Protein AF-D2R8Y9-F1 (afdb_monomer_lite)

Structure (mmCIF, N/CA/C/O backbone):
data_AF-D2R8Y9-F1
#
_entry.id   AF-D2R8Y9-F1
#
loop_
_atom_site.group_PDB
_atom_site.id
_atom_site.type_symbol
_atom_site.label_atom_id
_atom_site.label_alt_id
_atom_site.label_comp_id
_atom_site.label_asym_id
_atom_site.label_entity_id
_atom_site.label_seq_id
_atom_site.pdbx_PDB_ins_code
_atom_site.Cartn_x
_atom_site.Cartn_y
_atom_site.Cartn_z
_atom_site.occupancy
_atom_site.B_iso_or_equiv
_atom_site.auth_seq_id
_atom_site.auth_comp_id
_atom_site.auth_asym_id
_atom_site.auth_atom_id
_atom_site.pdbx_PDB_model_num
ATOM 1 N N . MET A 1 1 ? -33.313 2.674 60.824 1.00 33.59 1 MET A N 1
ATOM 2 C CA . MET A 1 1 ? -33.327 1.667 61.914 1.00 33.59 1 MET A CA 1
ATOM 3 C C . MET A 1 1 ? -34.613 1.832 62.709 1.00 33.59 1 MET A C 1
ATOM 5 O O . MET A 1 1 ? -35.051 2.975 62.782 1.00 33.59 1 MET A O 1
ATOM 9 N N . PRO A 1 2 ? -35.117 0.805 63.415 1.00 55.19 2 PRO A N 1
ATOM 10 C CA . PRO A 1 2 ? -35.073 -0.651 63.173 1.00 55.19 2 PRO A CA 1
ATOM 11 C C . PRO A 1 2 ? -36.537 -1.201 63.135 1.00 55.19 2 PRO A C 1
ATOM 13 O O . PRO A 1 2 ? -37.444 -0.395 62.980 1.00 55.19 2 PRO A O 1
ATOM 16 N N . HIS A 1 3 ? -36.935 -2.479 63.232 1.00 35.91 3 HIS A N 1
ATOM 17 C CA . HIS A 1 3 ? -36.342 -3.834 63.150 1.00 35.91 3 HIS A CA 1
ATOM 18 C C . HIS A 1 3 ? -37.197 -4.648 62.131 1.00 35.91 3 HIS A C 1
ATOM 20 O O . HIS A 1 3 ? -38.177 -4.116 61.616 1.00 35.91 3 HIS A O 1
ATOM 26 N N . GLY A 1 4 ? -36.908 -5.938 61.874 1.00 36.28 4 GLY A N 1
ATOM 27 C CA . GLY A 1 4 ? -37.900 -6.819 61.216 1.00 36.28 4 GLY A CA 1
ATOM 28 C C . GLY A 1 4 ? -37.411 -8.088 60.505 1.00 36.28 4 GLY A C 1
ATOM 29 O O . GLY A 1 4 ? -38.074 -8.539 59.577 1.00 36.28 4 GLY A O 1
ATOM 30 N N . TRP A 1 5 ? -36.266 -8.670 60.874 1.00 33.00 5 TRP A N 1
ATOM 31 C CA . TRP A 1 5 ? -35.797 -9.917 60.250 1.00 33.00 5 TRP A CA 1
ATOM 32 C C . TRP A 1 5 ? -36.551 -11.124 60.827 1.00 33.00 5 TRP A C 1
ATOM 34 O O . TRP A 1 5 ? -36.323 -11.497 61.977 1.00 33.00 5 TRP A O 1
ATOM 44 N N . CYS A 1 6 ? -37.414 -11.765 60.034 1.00 33.91 6 CYS A N 1
ATOM 45 C CA . CYS A 1 6 ? -37.981 -13.069 60.386 1.00 33.91 6 CYS A CA 1
ATOM 46 C C . CYS A 1 6 ? -37.031 -14.194 59.963 1.00 33.91 6 CYS A C 1
ATOM 48 O O . CYS A 1 6 ? -37.010 -14.606 58.805 1.00 33.91 6 CYS A O 1
ATOM 50 N N . ILE A 1 7 ? -36.270 -14.720 60.923 1.00 38.31 7 ILE A N 1
ATOM 51 C CA . ILE A 1 7 ? -35.585 -16.004 60.772 1.00 38.31 7 ILE A CA 1
ATOM 52 C C . ILE A 1 7 ? -36.619 -17.108 61.007 1.00 38.31 7 ILE A C 1
ATOM 54 O O . ILE A 1 7 ? -37.035 -17.330 62.141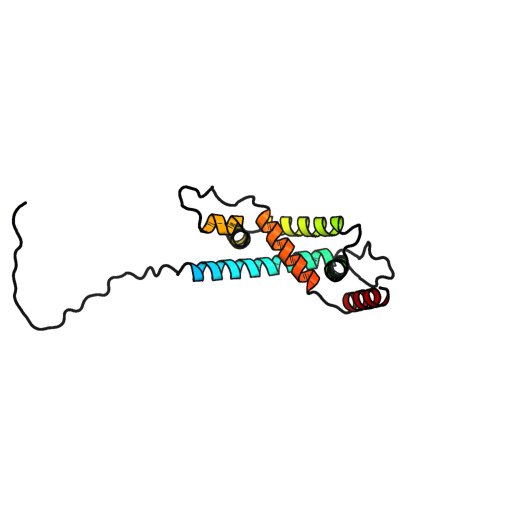 1.00 38.31 7 ILE A O 1
ATOM 58 N N . VAL A 1 8 ? -36.993 -17.836 59.954 1.00 42.03 8 VAL A N 1
ATOM 59 C CA . VAL A 1 8 ? -37.650 -19.144 60.090 1.00 42.03 8 VAL A CA 1
ATOM 60 C C . VAL A 1 8 ? -36.690 -20.202 59.566 1.00 42.03 8 VAL A C 1
ATOM 62 O O . VAL A 1 8 ? -36.693 -20.568 58.394 1.00 42.03 8 VAL A O 1
ATOM 65 N N . ALA A 1 9 ? -35.823 -20.675 60.457 1.00 34.19 9 ALA A N 1
ATOM 66 C CA . ALA A 1 9 ? -35.003 -21.841 60.186 1.00 34.19 9 ALA A CA 1
ATOM 67 C C . ALA A 1 9 ? -35.883 -23.095 60.290 1.00 34.19 9 ALA A C 1
ATOM 69 O O . ALA A 1 9 ? -36.324 -23.474 61.372 1.00 34.19 9 ALA A O 1
ATOM 70 N N . THR A 1 10 ? -36.128 -23.770 59.170 1.00 37.72 10 THR A N 1
ATOM 71 C CA . THR A 1 10 ? -36.640 -25.146 59.176 1.00 37.72 10 THR A CA 1
ATOM 72 C C . THR A 1 10 ? -35.760 -25.979 58.263 1.00 37.72 10 THR A C 1
ATOM 74 O O . THR A 1 10 ? -35.878 -25.950 57.042 1.00 37.72 10 THR A O 1
ATOM 77 N N . ALA A 1 11 ? -34.812 -26.684 58.878 1.00 40.25 11 ALA A N 1
ATOM 78 C CA . ALA A 1 11 ? -33.856 -27.516 58.172 1.00 40.25 11 ALA A CA 1
ATOM 79 C C . ALA A 1 11 ? -34.545 -28.772 57.618 1.00 40.25 11 ALA A C 1
ATOM 81 O O . ALA A 1 11 ? -34.749 -29.748 58.338 1.00 40.25 11 ALA A O 1
ATOM 82 N N . VAL A 1 12 ? -34.849 -28.768 56.320 1.00 41.88 12 VAL A N 1
ATOM 83 C CA . VAL A 1 12 ? -35.178 -29.983 55.568 1.00 41.88 12 VAL A CA 1
ATOM 84 C C . VAL A 1 12 ? -34.018 -30.285 54.625 1.00 41.88 12 VAL A C 1
ATOM 86 O O . VAL A 1 12 ? -33.635 -29.468 53.791 1.00 41.88 12 VAL A O 1
ATOM 89 N N . LYS A 1 13 ? -33.419 -31.466 54.794 1.00 45.34 13 LYS A N 1
ATOM 90 C CA . LYS A 1 13 ? -32.322 -31.960 53.954 1.00 45.34 13 LYS A CA 1
ATOM 91 C C . LYS A 1 13 ? -32.813 -32.139 52.515 1.00 45.34 13 LYS A C 1
ATOM 93 O O . LYS A 1 13 ? -33.721 -32.935 52.299 1.00 45.34 13 LYS A O 1
ATOM 98 N N . GLY A 1 14 ? -32.154 -31.514 51.538 1.00 39.72 14 GLY A N 1
ATOM 99 C CA . GLY A 1 14 ? -32.340 -31.890 50.134 1.00 39.72 14 GLY A CA 1
ATOM 100 C C . GLY A 1 14 ? -32.088 -30.790 49.108 1.00 39.72 14 GLY A C 1
ATOM 101 O O . GLY A 1 14 ? -33.027 -30.156 48.656 1.00 39.72 14 GLY A O 1
ATOM 102 N N . ILE A 1 15 ? -30.834 -30.677 48.658 1.00 41.44 15 ILE A N 1
ATOM 103 C CA . ILE A 1 15 ? -30.460 -30.149 47.333 1.00 41.44 15 ILE A CA 1
ATOM 104 C C . ILE A 1 15 ? -30.953 -28.716 47.034 1.00 41.44 15 ILE A C 1
ATOM 106 O O . ILE A 1 15 ? -31.919 -28.504 46.300 1.00 41.44 15 ILE A O 1
ATOM 110 N N . CYS A 1 16 ? -30.179 -27.718 47.466 1.00 34.06 16 CYS A N 1
ATOM 111 C CA . CYS A 1 16 ? -30.223 -26.391 46.850 1.00 34.06 16 CYS A CA 1
ATOM 112 C C . CYS A 1 16 ? -29.746 -26.487 45.390 1.00 34.06 16 CYS A C 1
ATOM 114 O O . CYS A 1 16 ? -28.548 -26.398 45.119 1.00 34.06 16 CYS A O 1
ATOM 116 N N . ARG A 1 17 ? -30.667 -26.655 44.433 1.00 38.66 17 ARG A N 1
ATOM 117 C CA . ARG A 1 17 ? -30.374 -26.346 43.029 1.00 38.66 17 ARG A CA 1
ATOM 118 C C . ARG A 1 17 ? -30.401 -24.831 42.870 1.00 38.66 17 ARG A C 1
ATOM 120 O O . ARG A 1 17 ? -31.458 -24.253 42.639 1.00 38.66 17 ARG A O 1
ATOM 127 N N . PHE A 1 18 ? -29.235 -24.201 42.996 1.00 41.97 18 PHE A N 1
ATOM 128 C CA . PHE A 1 18 ? -29.037 -22.874 42.425 1.00 41.97 18 PHE A CA 1
ATOM 129 C C . PHE A 1 18 ? -29.348 -22.967 40.929 1.00 41.97 18 PHE A C 1
ATOM 131 O O . PHE A 1 18 ? -28.710 -23.736 40.207 1.00 41.97 18 PHE A O 1
ATOM 138 N N . ALA A 1 19 ? -30.357 -22.225 40.475 1.00 43.00 19 ALA A N 1
ATOM 139 C CA . ALA A 1 19 ? -30.510 -21.969 39.053 1.00 43.00 19 ALA A CA 1
ATOM 140 C C . ALA A 1 19 ? -29.284 -21.158 38.600 1.00 43.00 19 ALA A C 1
ATOM 142 O O . ALA A 1 19 ? -28.922 -20.209 39.302 1.00 43.00 19 ALA A O 1
ATOM 143 N N . PRO A 1 20 ? -28.630 -21.503 37.477 1.00 43.78 20 PRO A N 1
ATOM 144 C CA . PRO A 1 20 ? -27.605 -20.635 36.924 1.00 43.78 20 PRO A CA 1
ATOM 145 C C . PRO A 1 20 ? -28.265 -19.304 36.558 1.00 43.78 20 PRO A C 1
ATOM 147 O O . PRO A 1 20 ? -29.284 -19.277 35.862 1.00 43.78 20 PRO A O 1
ATOM 150 N N . THR A 1 21 ? -27.703 -18.204 37.052 1.00 43.03 21 THR A N 1
ATOM 151 C CA . THR A 1 21 ? -28.059 -16.868 36.580 1.00 43.03 21 THR A CA 1
ATOM 152 C C . THR A 1 21 ? -27.810 -16.802 35.077 1.00 43.03 21 THR A C 1
ATOM 154 O O . THR A 1 21 ? -26.808 -17.309 34.572 1.00 43.03 21 THR A O 1
ATOM 157 N N . CYS A 1 22 ? -28.745 -16.200 34.344 1.00 42.47 22 CYS A N 1
ATOM 158 C CA . CYS A 1 22 ? -28.643 -16.028 32.898 1.00 42.47 22 CYS A CA 1
ATOM 159 C C . 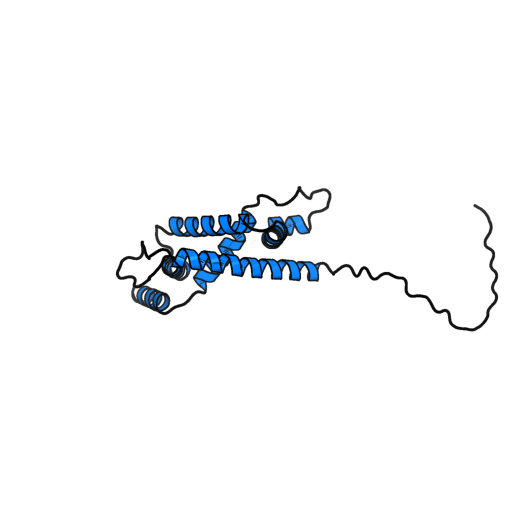CYS A 1 22 ? -27.669 -14.883 32.557 1.00 42.47 22 CYS A C 1
ATOM 161 O O . CYS A 1 22 ? -28.053 -13.877 31.969 1.00 42.47 22 CYS A O 1
ATOM 163 N N . GLU A 1 23 ? -26.402 -15.042 32.935 1.00 44.88 23 GLU A N 1
ATOM 164 C CA . GLU A 1 23 ? -25.296 -14.140 32.606 1.00 44.88 23 GLU A CA 1
ATOM 165 C C . GLU A 1 23 ? -24.433 -14.773 31.507 1.00 44.88 23 GLU A C 1
ATOM 167 O O . GLU A 1 23 ? -23.307 -15.209 31.727 1.00 44.88 23 GLU A O 1
ATOM 172 N N . MET A 1 24 ? -24.993 -14.849 30.295 1.00 42.44 24 MET A N 1
ATOM 173 C CA . MET A 1 24 ? -24.251 -15.202 29.075 1.00 42.44 24 MET A CA 1
ATOM 174 C C . MET A 1 24 ? -24.400 -14.144 27.975 1.00 42.44 24 MET A C 1
ATOM 176 O O . MET A 1 24 ? -24.460 -14.456 26.789 1.00 42.44 24 MET A O 1
ATOM 180 N N . THR A 1 25 ? -24.344 -12.867 28.352 1.00 49.28 25 THR A N 1
ATOM 181 C CA . THR A 1 25 ? -23.545 -11.924 27.557 1.00 49.28 25 THR A CA 1
ATOM 182 C C . THR A 1 25 ? -22.086 -12.139 27.929 1.00 49.28 25 THR A C 1
ATOM 184 O O . THR A 1 25 ? -21.523 -11.399 28.733 1.00 49.28 25 THR A O 1
ATOM 187 N N . THR A 1 26 ? -21.476 -13.179 27.356 1.00 52.88 26 THR A N 1
ATOM 188 C CA . THR A 1 26 ? -20.019 -13.269 27.292 1.00 52.88 26 THR A CA 1
ATOM 189 C C . THR A 1 26 ? -19.562 -12.082 26.459 1.00 52.88 26 THR A C 1
ATOM 191 O O . THR A 1 26 ? -19.649 -12.110 25.231 1.00 52.88 26 THR A O 1
ATOM 194 N N . ALA A 1 27 ? -19.146 -11.008 27.132 1.00 52.88 27 ALA A N 1
ATOM 195 C CA . ALA A 1 27 ? -18.410 -9.942 26.483 1.00 52.88 27 ALA A CA 1
ATOM 196 C C . ALA A 1 27 ? -17.223 -10.605 25.783 1.00 52.88 27 ALA A C 1
ATOM 198 O O . ALA A 1 27 ? -16.421 -11.280 26.428 1.00 52.88 27 ALA A O 1
ATOM 199 N N . MET A 1 28 ? -17.178 -10.480 24.458 1.00 56.16 28 MET A N 1
ATOM 200 C CA . MET A 1 28 ? -16.027 -10.888 23.664 1.00 56.16 28 MET A CA 1
ATOM 201 C C . MET A 1 28 ? -14.813 -10.201 24.286 1.00 56.16 28 MET A C 1
ATOM 203 O O . MET A 1 28 ? -14.814 -8.971 24.373 1.00 56.16 28 MET A O 1
ATOM 207 N N . GLU A 1 29 ? -13.842 -10.967 24.798 1.00 63.16 29 GLU A N 1
ATOM 208 C CA . GLU A 1 29 ? -12.666 -10.345 25.412 1.00 63.16 29 GLU A CA 1
ATOM 209 C C . GLU A 1 29 ? -12.030 -9.400 24.379 1.00 63.16 29 GLU A C 1
ATOM 211 O O . GLU A 1 29 ? -11.967 -9.779 23.205 1.00 63.16 29 GLU A O 1
ATOM 216 N N . PRO A 1 30 ? -11.594 -8.180 24.761 1.00 68.38 30 PRO A N 1
ATOM 217 C CA . PRO A 1 30 ? -11.210 -7.139 23.798 1.00 68.38 30 PRO A CA 1
ATOM 218 C C . PRO A 1 30 ? -10.230 -7.621 22.716 1.00 68.38 30 PRO A C 1
ATOM 220 O O . PRO A 1 30 ? -10.399 -7.323 21.534 1.00 68.38 30 PRO A O 1
ATOM 223 N N . LEU A 1 31 ? -9.303 -8.495 23.116 1.00 75.88 31 LEU A N 1
ATOM 224 C CA . LEU A 1 31 ? -8.300 -9.137 22.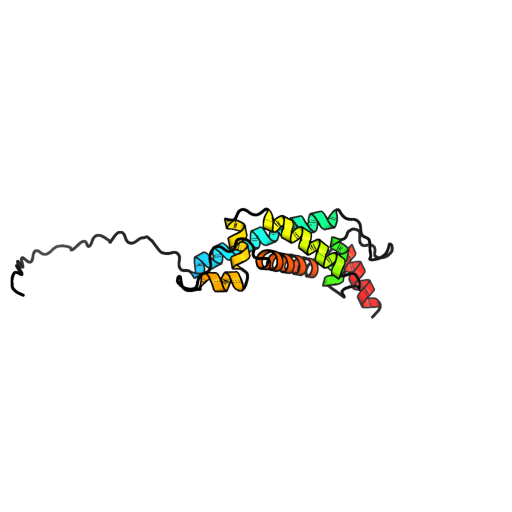271 1.00 75.88 31 LEU A CA 1
ATOM 225 C C . LEU A 1 31 ? -8.880 -9.988 21.116 1.00 75.88 31 LEU A C 1
ATOM 227 O O . LEU A 1 31 ? -8.235 -10.146 20.083 1.00 75.88 31 LEU A O 1
ATOM 231 N N . GLU A 1 32 ? -10.074 -10.568 21.264 1.00 84.88 32 GLU A N 1
ATOM 232 C CA . GLU A 1 32 ? -10.739 -11.322 20.189 1.00 84.88 32 GLU A CA 1
ATOM 233 C C . GLU A 1 32 ? -11.419 -10.392 19.177 1.00 84.88 32 GLU A C 1
ATOM 235 O O . GLU A 1 32 ? -11.386 -10.661 17.975 1.00 84.88 32 GLU A O 1
ATOM 240 N N . LEU A 1 33 ? -11.969 -9.260 19.632 1.00 87.38 33 LEU A N 1
ATOM 241 C CA . LEU A 1 33 ? -12.534 -8.247 18.738 1.00 87.38 33 LEU A CA 1
ATOM 242 C C . LEU A 1 33 ? -11.436 -7.601 17.881 1.00 87.38 33 LEU A C 1
ATOM 244 O O . LEU A 1 33 ? -11.595 -7.484 16.667 1.00 87.38 33 LEU A O 1
ATOM 248 N N . GLU A 1 34 ? -10.299 -7.259 18.490 1.00 90.31 34 GLU A N 1
ATOM 249 C CA . GLU A 1 34 ? -9.110 -6.737 17.802 1.00 90.31 34 GLU A CA 1
ATOM 250 C C . GLU A 1 34 ? -8.630 -7.684 16.688 1.00 90.31 34 GLU A C 1
ATOM 252 O O . GLU A 1 34 ? -8.419 -7.249 15.554 1.00 90.31 34 GLU A O 1
ATOM 257 N N . LYS A 1 35 ? -8.545 -8.997 16.961 1.00 93.56 35 LYS A N 1
ATOM 258 C CA . LYS A 1 35 ? -8.194 -10.017 15.952 1.00 93.56 35 LYS A CA 1
ATOM 259 C C . LYS A 1 35 ? -9.180 -10.055 14.786 1.00 93.56 35 LYS A C 1
ATOM 261 O O . LYS A 1 35 ? -8.754 -10.197 13.639 1.00 93.56 35 LYS A O 1
ATOM 266 N N . VAL A 1 36 ? -10.483 -9.940 15.054 1.00 95.50 36 VAL A N 1
ATOM 267 C CA . VAL A 1 36 ? -11.514 -9.914 14.002 1.00 95.50 36 VAL A CA 1
ATOM 268 C C . VAL A 1 36 ? -11.388 -8.649 13.152 1.00 95.50 36 VAL A C 1
ATOM 270 O O . VAL A 1 36 ? -11.429 -8.749 11.925 1.00 95.50 36 VAL A O 1
ATOM 273 N N . ILE A 1 37 ? -11.176 -7.484 13.770 1.00 95.00 37 ILE A N 1
ATOM 274 C CA . ILE A 1 37 ? -10.973 -6.214 13.058 1.00 95.00 37 ILE A CA 1
ATOM 275 C C . ILE A 1 37 ? -9.720 -6.298 12.176 1.00 95.00 37 ILE A C 1
ATOM 277 O O . ILE A 1 37 ? -9.814 -6.047 10.975 1.00 95.00 37 ILE A O 1
ATOM 281 N N . ALA A 1 38 ? -8.584 -6.738 12.725 1.00 95.94 38 ALA A N 1
ATOM 282 C CA . ALA A 1 38 ? -7.331 -6.893 11.984 1.00 95.94 38 ALA A CA 1
ATOM 283 C C . ALA A 1 38 ? -7.448 -7.899 10.824 1.00 95.94 38 ALA A C 1
ATOM 285 O O . ALA A 1 38 ? -6.949 -7.655 9.725 1.00 95.94 38 ALA A O 1
ATOM 286 N N . PHE A 1 39 ? -8.168 -9.009 11.022 1.00 97.44 39 PHE A N 1
ATOM 287 C CA . PHE A 1 39 ? -8.454 -9.973 9.956 1.00 9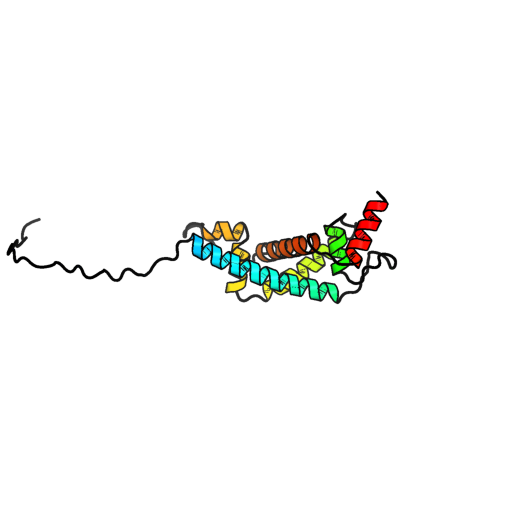7.44 39 PHE A CA 1
ATOM 288 C C . PHE A 1 39 ? -9.315 -9.369 8.838 1.00 97.44 39 PHE A C 1
ATOM 290 O O . PHE A 1 39 ? -9.033 -9.589 7.659 1.00 97.44 39 PHE A O 1
ATOM 297 N N . VAL A 1 40 ? -10.356 -8.599 9.173 1.00 97.94 40 VAL A N 1
ATOM 298 C CA . VAL A 1 40 ? -11.172 -7.893 8.171 1.00 97.94 40 VAL A CA 1
ATOM 299 C C . VAL A 1 40 ? -10.320 -6.866 7.425 1.00 97.94 40 VAL A C 1
ATOM 301 O O . VAL A 1 40 ? -10.317 -6.871 6.192 1.00 97.94 40 VAL A O 1
ATOM 304 N N . ALA A 1 41 ? -9.549 -6.053 8.148 1.00 97.56 41 ALA A N 1
ATOM 305 C CA . ALA A 1 41 ? -8.676 -5.030 7.588 1.00 97.56 41 ALA A CA 1
ATOM 306 C C . ALA A 1 41 ? -7.626 -5.608 6.628 1.00 97.56 41 ALA A C 1
ATOM 308 O O . ALA A 1 41 ? -7.518 -5.120 5.504 1.00 97.56 41 ALA A O 1
ATOM 309 N N . ASP A 1 42 ? -6.931 -6.695 6.994 1.00 98.19 42 ASP A N 1
ATOM 310 C CA . ASP A 1 42 ? -6.006 -7.394 6.090 1.00 98.19 42 ASP A CA 1
ATOM 311 C C . ASP A 1 42 ? -6.712 -7.820 4.799 1.00 98.19 42 ASP A C 1
ATOM 313 O O . ASP A 1 42 ? -6.199 -7.566 3.709 1.00 98.19 42 ASP A O 1
ATOM 317 N N . ARG A 1 43 ? -7.907 -8.425 4.883 1.00 98.38 43 ARG A N 1
ATOM 318 C CA . ARG A 1 43 ? -8.627 -8.905 3.691 1.00 98.38 43 ARG A CA 1
ATOM 319 C C . ARG A 1 43 ? -9.080 -7.775 2.773 1.00 98.38 43 ARG A C 1
ATOM 321 O O . ARG A 1 43 ? -9.004 -7.942 1.552 1.00 98.38 43 ARG A O 1
ATOM 328 N N . ILE A 1 44 ? -9.513 -6.642 3.327 1.00 98.38 44 ILE A N 1
ATOM 329 C CA . ILE A 1 44 ? -9.793 -5.423 2.552 1.00 98.38 44 ILE A CA 1
ATOM 330 C C . ILE A 1 44 ? -8.497 -4.895 1.932 1.00 98.38 44 ILE A C 1
ATOM 332 O O . ILE A 1 44 ? -8.449 -4.711 0.715 1.00 98.38 44 ILE A O 1
ATOM 336 N N . ALA A 1 45 ? -7.430 -4.825 2.729 1.00 98.19 45 ALA A N 1
ATOM 337 C CA . ALA A 1 45 ? -6.047 -4.622 2.317 1.00 98.19 45 ALA A CA 1
ATOM 338 C C . ALA A 1 45 ? -5.699 -5.397 1.032 1.00 98.19 45 ALA A C 1
ATOM 340 O O . ALA A 1 45 ? -5.323 -4.835 0.001 1.00 98.19 45 ALA A O 1
ATOM 341 N N . ARG A 1 46 ? -5.856 -6.732 1.069 1.00 98.38 46 ARG A N 1
ATOM 342 C CA . ARG A 1 46 ? -5.477 -7.625 -0.045 1.00 98.38 46 ARG A CA 1
ATOM 343 C C . ARG A 1 46 ? -6.315 -7.352 -1.284 1.00 98.38 46 ARG A C 1
ATOM 345 O O . ARG A 1 46 ? -5.795 -7.437 -2.393 1.00 98.38 46 ARG A O 1
ATOM 352 N N . LYS A 1 47 ? -7.601 -7.041 -1.097 1.00 98.50 47 LYS A N 1
ATOM 353 C CA . LYS A 1 47 ? -8.543 -6.747 -2.180 1.00 98.50 47 LYS A CA 1
ATOM 354 C C . LYS A 1 47 ? -8.197 -5.430 -2.876 1.00 98.50 47 LYS A C 1
ATOM 356 O O . LYS A 1 47 ? -8.173 -5.410 -4.104 1.00 98.50 47 LYS A O 1
ATOM 361 N N . ILE A 1 48 ? -7.907 -4.367 -2.120 1.00 98.50 48 ILE A N 1
ATOM 362 C CA . ILE A 1 48 ? -7.511 -3.070 -2.686 1.00 98.50 48 ILE A CA 1
ATOM 363 C C . ILE A 1 48 ? -6.154 -3.201 -3.376 1.00 98.50 48 ILE A C 1
ATOM 365 O O . ILE A 1 48 ? -6.058 -2.902 -4.560 1.00 98.50 48 ILE A O 1
ATOM 369 N N . ALA A 1 49 ? -5.143 -3.770 -2.715 1.00 98.38 49 ALA A N 1
ATOM 370 C CA . ALA A 1 49 ? -3.827 -3.951 -3.328 1.00 98.38 49 ALA A CA 1
ATOM 371 C C . ALA A 1 49 ? -3.868 -4.794 -4.617 1.00 98.38 49 ALA A C 1
ATOM 373 O O . ALA A 1 49 ? -3.138 -4.518 -5.567 1.00 98.38 49 ALA A O 1
ATOM 374 N N . TYR A 1 50 ? -4.757 -5.791 -4.691 1.00 98.25 50 TYR A N 1
ATOM 375 C CA . TYR A 1 50 ? -4.990 -6.549 -5.920 1.00 98.25 50 TYR A CA 1
ATOM 376 C C . TYR A 1 50 ? -5.650 -5.708 -7.027 1.00 98.25 50 TYR A C 1
ATOM 378 O O . TYR A 1 50 ? -5.225 -5.812 -8.177 1.00 98.25 50 TYR A O 1
ATOM 386 N N . LYS A 1 51 ? -6.644 -4.862 -6.703 1.00 98.50 51 LYS A N 1
ATOM 387 C CA . LYS A 1 51 ? -7.238 -3.903 -7.657 1.00 98.50 51 LYS A CA 1
ATOM 388 C C . LYS A 1 51 ? -6.172 -2.928 -8.190 1.00 98.50 51 LYS A C 1
ATOM 390 O O . LYS A 1 51 ? -5.974 -2.870 -9.397 1.00 98.50 51 LYS A O 1
ATOM 395 N N . VAL A 1 52 ? -5.433 -2.262 -7.297 1.00 98.44 52 VAL A N 1
ATOM 396 C CA . VAL A 1 52 ? -4.359 -1.300 -7.623 1.00 98.44 52 VAL A CA 1
ATOM 397 C C . VAL A 1 52 ? -3.313 -1.937 -8.546 1.00 98.44 52 VAL A C 1
ATOM 399 O O . VAL A 1 52 ? -3.036 -1.415 -9.624 1.00 98.44 52 VAL A O 1
ATOM 402 N N . MET A 1 53 ? -2.810 -3.129 -8.197 1.00 97.94 53 MET A N 1
ATOM 403 C CA . MET A 1 53 ? -1.913 -3.908 -9.061 1.00 97.94 53 MET A CA 1
ATOM 404 C C . MET A 1 53 ? -2.539 -4.187 -10.439 1.00 97.94 53 MET A C 1
ATOM 406 O O . MET A 1 53 ? -1.849 -4.094 -11.451 1.00 97.94 53 MET A O 1
ATOM 410 N N . LEU A 1 54 ? -3.821 -4.564 -10.515 1.00 98.00 54 LEU A N 1
ATOM 411 C CA . LEU A 1 54 ? -4.480 -4.822 -11.799 1.00 98.00 54 LEU A CA 1
ATOM 412 C C . LEU A 1 54 ? -4.609 -3.567 -12.668 1.00 98.00 54 LEU A C 1
ATOM 414 O O . LEU A 1 54 ? -4.515 -3.700 -13.885 1.00 98.00 54 LEU A O 1
ATOM 418 N N . ASP A 1 55 ? -4.814 -2.387 -12.088 1.00 98.00 55 ASP A N 1
ATOM 419 C CA . ASP A 1 55 ? -4.918 -1.136 -12.847 1.00 98.00 55 ASP A CA 1
ATOM 420 C C . ASP A 1 55 ? -3.557 -0.656 -13.348 1.00 98.00 55 ASP A C 1
ATOM 422 O O . ASP A 1 55 ? -3.402 -0.403 -14.542 1.00 98.00 55 ASP A O 1
ATOM 426 N N . LEU A 1 56 ? -2.539 -0.669 -12.486 1.00 96.75 56 LEU A N 1
ATOM 427 C CA . LEU A 1 56 ? -1.154 -0.364 -12.863 1.00 96.75 56 LEU A CA 1
ATOM 428 C C . LEU A 1 56 ? -0.622 -1.342 -13.927 1.00 96.75 56 LEU A C 1
ATOM 430 O O . LEU A 1 56 ? 0.168 -0.966 -14.788 1.00 96.75 56 LEU A O 1
ATOM 434 N N . ARG A 1 57 ? -1.107 -2.592 -13.944 1.00 95.75 57 ARG A N 1
ATOM 435 C CA . ARG A 1 57 ? -0.798 -3.574 -15.000 1.00 95.75 57 ARG A CA 1
ATOM 436 C C . ARG A 1 57 ? -1.499 -3.330 -16.342 1.00 95.75 57 ARG A C 1
ATOM 438 O O . ARG A 1 57 ? -1.099 -3.952 -17.325 1.00 95.75 57 ARG A O 1
ATOM 445 N N . LYS A 1 58 ? -2.536 -2.485 -16.406 1.00 95.56 58 LYS A N 1
ATOM 446 C CA . LYS A 1 58 ? -3.169 -2.053 -17.674 1.00 95.56 58 LYS A CA 1
ATOM 447 C C . LYS A 1 58 ? -2.406 -0.900 -18.327 1.00 95.56 58 LYS A C 1
ATOM 449 O O . LYS A 1 58 ? -2.580 -0.663 -19.519 1.00 95.56 58 LYS A O 1
ATOM 454 N N . MET A 1 59 ? -1.595 -0.183 -17.552 1.00 92.50 59 MET A N 1
ATOM 455 C CA . MET A 1 59 ? -0.788 0.938 -18.019 1.00 92.50 59 MET A CA 1
ATOM 456 C C . MET A 1 59 ? 0.535 0.395 -18.588 1.00 92.50 59 MET A C 1
ATOM 458 O O . MET A 1 59 ? 1.202 -0.384 -17.901 1.00 92.50 59 MET A O 1
ATOM 462 N N . PRO A 1 60 ? 0.913 0.739 -19.834 1.00 88.88 60 PRO A N 1
ATOM 463 C CA . PRO A 1 60 ? 2.174 0.286 -20.419 1.00 88.88 60 PRO A CA 1
ATOM 464 C C . PRO A 1 60 ? 3.372 0.855 -19.648 1.00 88.88 60 PRO A C 1
ATOM 466 O O . PRO A 1 60 ? 3.251 1.889 -19.002 1.00 88.88 60 PRO A O 1
ATOM 469 N N . CYS A 1 61 ? 4.521 0.184 -19.739 1.00 78.88 61 CYS A N 1
ATOM 470 C CA . CYS A 1 61 ? 5.797 0.705 -19.242 1.00 78.88 61 CYS A CA 1
ATOM 471 C C . CYS A 1 61 ? 6.107 2.053 -19.925 1.00 78.88 61 CYS A C 1
ATOM 473 O O . CYS A 1 61 ? 5.993 2.125 -21.151 1.00 78.88 61 CYS A O 1
ATOM 475 N N . THR A 1 62 ? 6.489 3.095 -19.178 1.00 74.00 62 THR A N 1
ATOM 476 C CA . THR A 1 62 ? 6.701 4.446 -19.750 1.00 74.00 62 THR A CA 1
ATOM 477 C C . THR A 1 62 ? 8.054 5.082 -19.456 1.00 74.00 62 THR A C 1
ATOM 479 O O . THR A 1 62 ? 8.515 5.848 -20.301 1.00 74.00 62 THR A O 1
ATOM 482 N N . MET A 1 63 ? 8.709 4.797 -18.322 1.00 78.06 63 MET A N 1
ATOM 483 C CA . MET A 1 63 ? 9.885 5.583 -17.894 1.00 78.06 63 MET A CA 1
ATOM 484 C C . MET A 1 63 ? 11.195 4.789 -17.804 1.00 78.06 63 MET A C 1
ATOM 486 O O . MET A 1 63 ? 12.266 5.384 -17.863 1.00 78.06 63 MET A O 1
ATOM 490 N N . SER A 1 64 ? 11.145 3.459 -17.705 1.00 71.94 64 SER A N 1
ATOM 491 C CA . SER A 1 64 ? 12.339 2.603 -17.570 1.00 71.94 64 SER A CA 1
ATOM 492 C C . SER A 1 64 ? 13.121 2.387 -18.878 1.00 71.94 64 SER A C 1
ATOM 494 O O . SER A 1 64 ? 14.155 1.722 -18.862 1.00 71.94 64 SER A O 1
ATOM 496 N N . GLY A 1 65 ? 12.635 2.914 -20.009 1.00 71.50 65 GLY A N 1
ATOM 497 C CA . GLY A 1 65 ? 13.213 2.719 -21.344 1.00 71.50 65 GLY A CA 1
ATOM 498 C C . GLY A 1 65 ? 12.802 1.404 -22.024 1.00 71.50 65 GLY A C 1
ATOM 499 O O . GLY A 1 65 ? 12.468 0.409 -21.372 1.00 71.50 65 GLY A O 1
ATOM 500 N N . ASP A 1 66 ? 12.840 1.397 -23.360 1.00 72.56 66 ASP A N 1
ATOM 501 C CA . ASP A 1 66 ? 12.388 0.275 -24.202 1.00 72.56 66 ASP A CA 1
ATOM 502 C C . ASP A 1 66 ? 13.217 -1.018 -24.013 1.00 72.56 66 ASP A C 1
ATOM 504 O O . ASP A 1 66 ? 12.740 -2.125 -24.278 1.00 72.56 66 ASP A O 1
ATOM 508 N N . ASP A 1 67 ? 14.461 -0.912 -23.533 1.00 77.62 67 ASP A N 1
ATOM 509 C CA . ASP A 1 67 ? 15.385 -2.028 -23.281 1.00 77.62 67 ASP A CA 1
ATOM 510 C C . ASP A 1 67 ? 15.303 -2.597 -21.845 1.00 77.62 67 ASP A C 1
ATOM 512 O O . ASP A 1 67 ? 15.885 -3.653 -21.531 1.00 77.62 67 ASP A O 1
ATOM 516 N N . SER A 1 68 ? 14.505 -1.964 -20.976 1.00 81.88 68 SER A N 1
ATOM 517 C CA . SER A 1 68 ? 14.183 -2.473 -19.638 1.00 81.88 68 SER A CA 1
ATOM 518 C C . SER A 1 68 ? 13.609 -3.889 -19.692 1.00 81.88 68 SER A C 1
ATOM 520 O O . SER A 1 68 ? 13.903 -4.719 -18.826 1.00 81.88 68 SER A O 1
ATOM 522 N N . GLY A 1 69 ? 12.828 -4.213 -20.728 1.00 87.56 69 GLY A N 1
ATOM 523 C CA . GLY A 1 69 ? 12.114 -5.482 -20.838 1.00 87.56 69 GLY A CA 1
ATOM 524 C C . GLY A 1 69 ? 11.097 -5.701 -19.712 1.00 87.56 69 GLY A C 1
ATOM 525 O O . GLY A 1 69 ? 10.783 -6.861 -19.411 1.00 87.56 69 GLY A O 1
ATOM 526 N N . LEU A 1 70 ? 10.648 -4.611 -19.083 1.00 91.44 70 LEU A N 1
ATOM 527 C CA . LEU A 1 70 ? 9.436 -4.519 -18.275 1.00 91.44 70 LEU A CA 1
ATOM 528 C C . LEU A 1 70 ? 8.260 -4.208 -19.217 1.00 91.44 70 LEU A C 1
ATOM 530 O O . LEU A 1 70 ? 8.459 -3.753 -20.341 1.00 91.44 70 LEU A O 1
ATOM 534 N N . SER A 1 71 ? 7.037 -4.533 -18.808 1.00 91.94 71 SER A N 1
ATOM 535 C CA . SER A 1 71 ? 5.862 -4.509 -19.696 1.00 91.94 71 SER A CA 1
ATOM 536 C C . SER A 1 71 ? 4.754 -3.553 -19.261 1.00 91.94 71 SER A C 1
ATOM 538 O O . SER A 1 71 ? 3.884 -3.228 -20.066 1.00 91.94 71 SER A O 1
ATOM 540 N N . ASN A 1 72 ? 4.757 -3.122 -18.001 1.00 94.12 72 ASN A N 1
ATOM 541 C CA . ASN A 1 72 ? 3.698 -2.315 -17.402 1.00 94.12 72 ASN A CA 1
ATOM 542 C C . ASN A 1 72 ? 4.196 -1.586 -16.146 1.00 94.12 72 ASN A C 1
ATOM 544 O O . ASN A 1 72 ? 5.176 -2.018 -15.537 1.00 94.12 72 ASN A O 1
ATOM 548 N N . VAL A 1 73 ? 3.472 -0.546 -15.728 1.00 94.81 73 VAL A N 1
ATOM 549 C CA . VAL A 1 73 ? 3.847 0.325 -14.599 1.00 94.81 73 VAL A CA 1
ATOM 550 C C . VAL A 1 73 ? 4.017 -0.439 -13.279 1.00 94.81 73 VAL A C 1
ATOM 552 O O . VAL A 1 73 ? 4.913 -0.122 -12.502 1.00 94.81 73 VAL A O 1
ATOM 555 N N . TRP A 1 74 ? 3.230 -1.491 -13.016 1.00 96.50 74 TRP A N 1
ATOM 556 C CA . TRP A 1 74 ? 3.423 -2.299 -11.799 1.00 96.50 74 TRP A CA 1
ATOM 557 C C . TRP A 1 74 ? 4.804 -2.972 -11.758 1.00 96.50 74 TRP A C 1
ATOM 559 O O . TRP A 1 74 ? 5.408 -3.065 -10.694 1.00 96.50 74 TRP A O 1
ATOM 569 N N . GLU A 1 75 ? 5.328 -3.426 -12.900 1.00 95.00 75 GLU A N 1
ATOM 570 C CA . GLU A 1 75 ? 6.678 -3.999 -12.965 1.00 95.00 75 GLU A CA 1
ATOM 571 C C . GLU A 1 75 ? 7.772 -2.942 -12.764 1.00 95.00 75 GLU A C 1
ATOM 573 O O . GLU A 1 75 ? 8.797 -3.268 -12.166 1.00 95.00 75 GLU A O 1
ATOM 578 N N . GLU A 1 76 ? 7.549 -1.699 -13.208 1.00 93.31 76 GLU A N 1
ATOM 579 C CA . GLU A 1 76 ? 8.440 -0.559 -12.931 1.00 93.31 76 GLU A CA 1
ATOM 580 C C . GLU A 1 76 ? 8.466 -0.242 -11.428 1.00 93.31 76 GLU A C 1
ATOM 582 O O . GLU A 1 76 ? 9.535 -0.211 -10.823 1.00 93.31 76 GLU A O 1
ATOM 587 N N . ILE A 1 77 ? 7.295 -0.127 -10.795 1.00 95.00 77 ILE A N 1
ATOM 588 C CA . ILE A 1 77 ? 7.164 0.085 -9.344 1.00 95.00 77 ILE A CA 1
ATOM 589 C C . ILE A 1 77 ? 7.879 -1.022 -8.556 1.00 95.00 77 ILE A C 1
ATOM 591 O O . ILE A 1 77 ? 8.625 -0.731 -7.626 1.00 95.00 77 ILE A O 1
ATOM 595 N N . CYS A 1 78 ? 7.713 -2.291 -8.948 1.00 95.81 78 CYS A N 1
ATOM 596 C CA . CYS A 1 78 ? 8.385 -3.406 -8.275 1.00 95.81 78 CYS A CA 1
ATOM 597 C C . CYS A 1 78 ? 9.915 -3.304 -8.330 1.00 95.81 78 CYS A C 1
ATOM 599 O O . CYS A 1 78 ? 10.560 -3.618 -7.336 1.00 95.81 78 CYS A O 1
ATOM 601 N N . VAL A 1 79 ? 10.515 -2.888 -9.456 1.00 93.50 79 VAL A N 1
ATOM 602 C CA . VAL A 1 79 ? 11.985 -2.761 -9.521 1.00 93.50 79 VAL A CA 1
ATOM 603 C C . VAL A 1 79 ? 12.505 -1.546 -8.764 1.00 93.50 79 VAL A C 1
ATOM 605 O O . VAL A 1 79 ? 13.602 -1.634 -8.224 1.00 93.50 79 VAL A O 1
ATOM 608 N N . GLN A 1 80 ? 11.743 -0.449 -8.701 1.00 91.81 80 GLN A N 1
ATOM 609 C CA . GLN A 1 80 ? 12.168 0.749 -7.971 1.00 91.81 80 GLN A CA 1
ATOM 610 C C . GLN A 1 80 ? 12.121 0.528 -6.458 1.00 91.81 80 GLN A C 1
ATOM 612 O O . GLN A 1 80 ? 13.104 0.795 -5.779 1.00 91.81 80 GLN A O 1
ATOM 617 N N . VAL A 1 81 ? 11.051 -0.093 -5.947 1.00 94.56 81 VAL A N 1
ATOM 618 C CA . VAL A 1 81 ? 10.939 -0.448 -4.521 1.00 94.56 81 VAL A CA 1
ATOM 619 C C . VAL A 1 81 ? 12.001 -1.477 -4.090 1.00 94.56 81 VAL A C 1
ATOM 621 O O . VAL A 1 81 ? 12.509 -1.395 -2.979 1.00 94.56 81 VAL A O 1
ATOM 624 N N . GLN A 1 82 ? 12.359 -2.439 -4.953 1.00 93.62 82 GLN A N 1
ATOM 625 C CA . GLN A 1 82 ? 13.300 -3.529 -4.619 1.00 93.62 82 GLN A CA 1
ATOM 626 C C . GLN A 1 82 ? 14.789 -3.203 -4.824 1.00 93.62 82 GLN A C 1
ATOM 628 O O . GLN A 1 82 ? 15.632 -4.049 -4.515 1.00 93.62 82 GLN A O 1
ATOM 633 N N . TYR A 1 83 ? 15.131 -2.054 -5.413 1.00 86.69 83 TYR A N 1
ATOM 634 C CA . TYR A 1 83 ? 16.512 -1.739 -5.793 1.00 86.69 83 TYR A CA 1
ATOM 635 C C . TYR A 1 83 ? 16.887 -0.301 -5.450 1.00 86.69 83 TYR A C 1
ATOM 637 O O . TYR A 1 83 ? 17.575 -0.065 -4.462 1.00 86.69 83 TYR A O 1
ATOM 645 N N . GLU A 1 84 ? 16.421 0.648 -6.259 1.00 77.00 84 GLU A N 1
ATOM 646 C CA . GLU A 1 84 ? 16.624 2.076 -6.060 1.00 77.00 84 GLU A CA 1
ATOM 647 C C . GLU A 1 84 ? 15.485 2.844 -6.741 1.00 77.00 84 GLU A C 1
ATOM 649 O O . GLU A 1 84 ? 15.098 2.552 -7.881 1.00 77.00 84 GLU A O 1
ATOM 654 N N . GLU A 1 85 ? 14.947 3.831 -6.030 1.00 79.75 85 GLU A N 1
ATOM 655 C CA . GLU A 1 85 ? 13.940 4.757 -6.535 1.00 79.75 85 GLU A CA 1
ATOM 656 C C . GLU A 1 85 ? 14.556 5.682 -7.595 1.00 79.75 85 GLU A C 1
ATOM 658 O O . GLU A 1 85 ? 15.613 6.281 -7.400 1.00 79.75 85 GLU A O 1
ATOM 663 N N . SER A 1 86 ? 13.893 5.821 -8.744 1.00 79.75 86 SER A N 1
ATOM 664 C CA . SER A 1 86 ? 14.337 6.765 -9.775 1.00 79.75 86 SER A CA 1
ATOM 665 C C . SER A 1 86 ? 13.981 8.205 -9.403 1.00 79.75 86 SER A C 1
ATOM 667 O O . SER A 1 86 ? 13.109 8.452 -8.573 1.00 79.75 86 SER A O 1
ATOM 669 N N . HIS A 1 87 ? 14.553 9.180 -10.115 1.00 79.12 87 HIS A N 1
ATOM 670 C CA . HIS A 1 87 ? 14.180 10.589 -9.948 1.00 79.12 87 HIS A CA 1
ATOM 671 C C . HIS A 1 87 ? 12.670 10.861 -10.145 1.00 79.12 87 HIS A C 1
ATOM 673 O O . HIS A 1 87 ? 12.170 11.841 -9.605 1.00 79.12 87 HIS A O 1
ATOM 679 N N . CYS A 1 88 ? 11.952 10.000 -10.877 1.00 83.62 88 CYS A N 1
ATOM 680 C CA . CYS A 1 88 ? 10.510 10.105 -11.136 1.00 83.62 88 CYS A CA 1
ATOM 681 C C . CYS A 1 88 ? 9.652 9.212 -10.216 1.00 83.62 88 CYS A C 1
ATOM 683 O O . CYS A 1 88 ? 8.530 8.853 -10.579 1.00 83.62 88 CYS A O 1
ATOM 685 N N . TRP A 1 89 ? 10.186 8.783 -9.067 1.00 91.00 89 TRP A N 1
ATOM 686 C CA . TRP A 1 89 ? 9.451 7.965 -8.097 1.00 91.00 89 TRP A CA 1
ATOM 687 C C . TRP A 1 89 ? 8.192 8.661 -7.558 1.00 91.00 89 TRP A C 1
ATOM 689 O O . TRP A 1 89 ? 7.163 8.014 -7.386 1.00 91.00 89 TRP A O 1
ATOM 699 N N . ASP A 1 90 ? 8.240 9.983 -7.397 1.00 91.62 90 ASP A N 1
ATOM 700 C CA . ASP A 1 90 ? 7.122 10.843 -6.995 1.00 91.62 90 ASP A CA 1
ATOM 701 C C . ASP A 1 90 ? 5.865 10.657 -7.866 1.00 91.62 90 ASP A C 1
ATOM 703 O O . ASP A 1 90 ? 4.747 10.600 -7.349 1.00 91.62 90 ASP A O 1
ATOM 707 N N . ILE A 1 91 ? 6.039 10.485 -9.181 1.00 91.75 91 ILE A N 1
ATOM 708 C CA . ILE A 1 91 ? 4.941 10.215 -10.123 1.00 91.75 91 ILE A CA 1
ATOM 709 C C . ILE A 1 91 ? 4.288 8.859 -9.817 1.00 91.75 91 ILE A C 1
ATOM 711 O O . ILE A 1 91 ? 3.060 8.750 -9.794 1.00 91.75 91 ILE A O 1
ATOM 715 N N . TYR A 1 92 ? 5.093 7.824 -9.563 1.00 93.31 92 TYR A N 1
ATOM 716 C CA . TYR A 1 92 ? 4.585 6.494 -9.227 1.00 93.31 92 TYR A CA 1
ATOM 717 C C . TYR A 1 92 ? 3.925 6.462 -7.850 1.00 93.31 92 TYR A C 1
ATOM 719 O O . TYR A 1 92 ? 2.841 5.897 -7.714 1.00 93.31 92 TYR A O 1
ATOM 727 N N . GLU A 1 93 ? 4.535 7.095 -6.847 1.00 95.31 93 GLU A N 1
ATOM 728 C CA . GLU A 1 93 ? 3.961 7.238 -5.513 1.00 95.31 93 GLU A CA 1
ATOM 729 C C . GLU A 1 93 ? 2.583 7.911 -5.583 1.00 95.31 93 GLU A C 1
ATOM 731 O O . GLU A 1 93 ? 1.615 7.350 -5.063 1.00 95.31 93 GLU A O 1
ATOM 736 N N . GLN A 1 94 ? 2.456 9.047 -6.281 1.00 95.19 94 GLN A N 1
ATOM 737 C CA . GLN A 1 94 ? 1.173 9.738 -6.427 1.00 95.19 94 GLN A CA 1
ATOM 738 C C . GLN A 1 94 ? 0.131 8.859 -7.135 1.00 95.19 94 GLN A C 1
ATOM 740 O O . GLN A 1 94 ? -0.988 8.733 -6.647 1.00 95.19 94 GLN A O 1
ATOM 745 N N . MET A 1 95 ? 0.498 8.163 -8.219 1.00 95.19 95 MET A N 1
ATOM 746 C CA . MET A 1 95 ? -0.413 7.237 -8.906 1.00 95.19 95 MET A CA 1
ATOM 747 C C . MET A 1 95 ? -0.917 6.101 -8.002 1.00 95.19 95 MET A C 1
ATOM 749 O O . MET A 1 95 ? -2.082 5.709 -8.092 1.00 95.19 95 MET A O 1
ATOM 753 N N . ILE A 1 96 ? -0.058 5.542 -7.141 1.00 97.69 96 ILE A N 1
ATOM 754 C CA . ILE A 1 96 ? -0.468 4.504 -6.185 1.00 97.69 96 ILE A CA 1
ATOM 755 C C . ILE A 1 96 ? -1.384 5.116 -5.118 1.00 97.69 96 ILE A C 1
ATOM 757 O O . ILE A 1 96 ? -2.385 4.491 -4.770 1.00 97.69 96 ILE A O 1
ATOM 761 N N . ARG A 1 97 ? -1.080 6.324 -4.622 1.00 97.50 97 ARG A N 1
ATOM 762 C CA . ARG A 1 97 ? -1.912 7.052 -3.648 1.00 97.50 97 ARG A CA 1
ATOM 763 C C . ARG A 1 97 ? -3.310 7.332 -4.194 1.00 97.50 97 ARG A C 1
ATOM 765 O O . ARG A 1 97 ? -4.266 6.892 -3.567 1.00 97.50 97 ARG A O 1
ATOM 772 N N . ASP A 1 98 ? -3.430 7.914 -5.386 1.00 96.88 98 ASP A N 1
ATOM 773 C CA . ASP A 1 98 ? -4.715 8.220 -6.037 1.00 96.88 98 ASP A CA 1
ATOM 774 C C . ASP A 1 98 ? -5.589 6.959 -6.217 1.00 96.88 98 ASP A C 1
ATOM 776 O O . ASP A 1 98 ? -6.795 6.949 -5.941 1.00 96.88 98 ASP A O 1
ATOM 780 N N . LEU A 1 99 ? -4.979 5.850 -6.657 1.00 98.06 99 LEU A N 1
ATOM 781 C CA . LEU A 1 99 ? -5.670 4.563 -6.800 1.00 98.06 99 LEU A CA 1
ATOM 782 C C . LEU A 1 99 ? -6.065 3.958 -5.445 1.00 98.06 99 LEU A C 1
ATOM 784 O O . LEU A 1 99 ? -7.116 3.332 -5.335 1.00 98.06 99 LEU A O 1
ATOM 788 N N . VAL A 1 100 ? -5.238 4.109 -4.410 1.00 98.31 100 VAL A N 1
ATOM 789 C CA . VAL A 1 100 ? -5.558 3.615 -3.066 1.00 98.31 100 VAL A CA 1
ATOM 790 C C . VAL A 1 100 ? -6.675 4.441 -2.432 1.00 98.31 100 VAL A C 1
ATOM 792 O O . VAL A 1 100 ? -7.624 3.848 -1.926 1.00 98.31 100 VAL A O 1
ATOM 795 N N . GLU A 1 101 ? -6.594 5.770 -2.492 1.00 96.25 101 GLU A N 1
ATOM 796 C CA . GLU A 1 101 ? -7.596 6.697 -1.958 1.00 96.25 101 GLU A CA 1
ATOM 797 C C . GLU A 1 101 ? -8.959 6.446 -2.607 1.00 96.25 101 GLU A C 1
ATOM 799 O O . GLU A 1 101 ? -9.904 6.100 -1.900 1.00 96.25 101 GLU A O 1
ATOM 804 N N . SER A 1 102 ? -9.037 6.426 -3.944 1.00 96.62 102 SER A N 1
ATOM 805 C CA . SER A 1 102 ? -10.294 6.118 -4.649 1.00 96.62 102 SER A CA 1
ATOM 806 C C . SER A 1 102 ? -10.923 4.774 -4.247 1.00 96.62 102 SER A C 1
ATOM 808 O O . SER A 1 102 ? -12.146 4.658 -4.176 1.00 96.62 102 SER A O 1
ATOM 810 N N . TYR A 1 103 ? -10.120 3.754 -3.924 1.00 97.88 103 TYR A N 1
ATOM 811 C CA . TYR A 1 103 ? -10.622 2.454 -3.468 1.00 97.88 103 TYR A CA 1
ATOM 812 C C . TYR A 1 103 ? -10.907 2.340 -1.968 1.00 97.88 103 TYR A C 1
ATOM 814 O O . TYR A 1 103 ? -11.618 1.408 -1.577 1.00 97.88 103 TYR A O 1
ATOM 822 N N . VAL A 1 104 ? -10.367 3.237 -1.145 1.00 96.12 104 VAL A N 1
ATOM 823 C CA . VAL A 1 104 ? -10.694 3.361 0.282 1.00 96.12 104 VAL A CA 1
ATOM 824 C C . VAL A 1 104 ? -11.971 4.183 0.461 1.00 96.12 104 VAL A C 1
ATOM 826 O O . VAL A 1 104 ? -12.828 3.779 1.245 1.00 96.12 104 VAL A O 1
ATOM 829 N N . ASP A 1 105 ? -12.159 5.239 -0.330 1.00 93.62 105 ASP A N 1
ATOM 830 C CA . ASP A 1 105 ? -13.363 6.083 -0.329 1.00 93.62 105 ASP A CA 1
ATOM 831 C C . ASP A 1 105 ? -14.616 5.329 -0.827 1.00 93.62 105 ASP A C 1
ATOM 833 O O . ASP A 1 105 ? -15.739 5.613 -0.414 1.00 93.62 105 ASP A O 1
ATOM 837 N N . GLU A 1 106 ? -14.437 4.307 -1.676 1.00 95.19 106 GLU A N 1
ATOM 838 C CA . GLU A 1 106 ? -15.493 3.368 -2.097 1.00 95.19 106 GLU A CA 1
ATOM 839 C C . GLU A 1 106 ? -15.952 2.387 -0.991 1.00 95.19 106 GLU A C 1
ATOM 841 O O . GLU A 1 106 ? -16.887 1.604 -1.210 1.00 95.19 106 GLU A O 1
ATOM 846 N N . LEU A 1 107 ? -15.287 2.332 0.171 1.00 95.50 107 LEU A N 1
ATOM 847 C CA . LEU A 1 107 ? -15.610 1.345 1.204 1.00 95.50 107 LEU A CA 1
ATOM 848 C C . LEU A 1 107 ? -16.899 1.700 1.971 1.00 95.50 107 LEU A C 1
ATOM 850 O O . LEU A 1 107 ? -17.070 2.831 2.419 1.00 95.50 107 LEU A O 1
ATOM 854 N N . PRO A 1 108 ? -17.770 0.711 2.257 1.00 94.94 108 PRO A N 1
ATOM 855 C CA . PRO A 1 108 ? -18.752 0.820 3.331 1.00 94.94 108 PRO A CA 1
ATOM 856 C C . PRO A 1 108 ? -18.080 1.229 4.645 1.00 94.94 108 PRO A C 1
ATOM 858 O O . PRO A 1 108 ? -16.993 0.734 4.964 1.00 94.94 108 PRO A O 1
ATOM 861 N N . ILE A 1 109 ? -18.739 2.092 5.420 1.00 91.81 109 ILE A N 1
ATOM 862 C CA . ILE A 1 109 ? -18.171 2.727 6.618 1.00 91.81 109 ILE A CA 1
ATOM 863 C C . ILE A 1 109 ? -17.652 1.714 7.652 1.00 91.81 109 ILE A C 1
ATOM 865 O O . ILE A 1 109 ? -16.664 1.970 8.331 1.00 91.81 109 ILE A O 1
ATOM 869 N N . GLU A 1 110 ? -18.249 0.526 7.741 1.00 92.88 110 GLU A N 1
ATOM 870 C CA . GLU A 1 110 ? -17.805 -0.554 8.626 1.00 92.88 110 GLU A CA 1
ATOM 871 C C . GLU A 1 110 ? -16.458 -1.151 8.187 1.00 92.88 110 GLU A C 1
ATOM 873 O O . GLU A 1 110 ? -15.623 -1.494 9.025 1.00 92.88 110 GLU A O 1
ATOM 878 N N . LEU A 1 111 ? -16.230 -1.259 6.874 1.00 95.88 111 LEU A N 1
ATOM 879 C CA . LEU A 1 111 ? -14.979 -1.761 6.296 1.00 95.88 111 LEU A CA 1
ATOM 880 C C . LEU A 1 111 ? -13.892 -0.683 6.316 1.00 95.88 111 LEU A C 1
ATOM 882 O O . LEU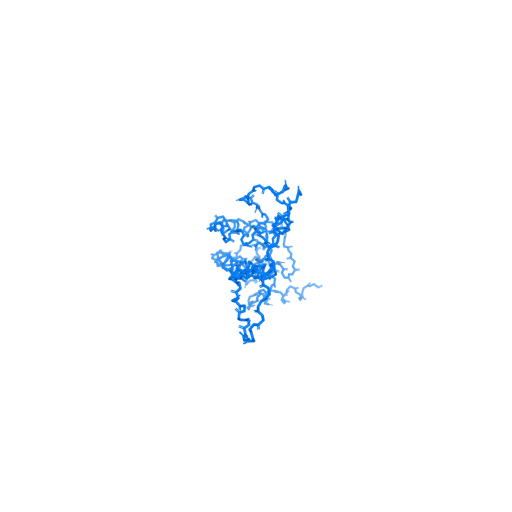 A 1 111 ? -12.743 -1.000 6.619 1.00 95.88 111 LEU A O 1
ATOM 886 N N . TYR A 1 112 ? -14.265 0.575 6.059 1.00 94.94 112 TYR A N 1
ATOM 887 C CA . TYR A 1 112 ? -13.391 1.731 6.260 1.00 94.94 112 TYR A CA 1
ATOM 888 C C . TYR A 1 112 ? -12.909 1.798 7.715 1.00 94.94 112 TYR A C 1
ATOM 890 O O . TYR A 1 112 ? -11.707 1.813 7.962 1.00 94.94 112 TYR A O 1
ATOM 898 N N . ASN A 1 113 ? -13.828 1.730 8.686 1.00 92.94 113 ASN A N 1
ATOM 899 C CA . ASN A 1 113 ? -13.491 1.748 10.110 1.00 92.94 113 ASN A CA 1
ATOM 900 C C . ASN A 1 113 ? -12.566 0.585 10.493 1.00 92.94 113 ASN A C 1
ATOM 902 O O . ASN A 1 113 ? -11.629 0.792 11.257 1.00 92.94 113 ASN A O 1
ATOM 906 N N . ALA A 1 114 ? -12.773 -0.621 9.951 1.00 94.69 114 ALA A N 1
ATOM 907 C CA . ALA A 1 114 ? -11.880 -1.746 10.227 1.00 94.69 114 ALA A CA 1
ATOM 908 C C . ALA A 1 114 ? -10.433 -1.477 9.770 1.00 94.69 114 ALA A C 1
ATOM 910 O O . ALA A 1 114 ? -9.498 -1.763 10.517 1.00 94.69 114 ALA A O 1
ATOM 911 N N . VAL A 1 115 ? -10.257 -0.889 8.579 1.00 95.75 115 VAL A N 1
ATOM 912 C CA . VAL A 1 115 ? -8.948 -0.463 8.051 1.00 95.75 115 VAL A CA 1
ATOM 913 C C . VAL A 1 115 ? -8.366 0.688 8.875 1.00 95.75 115 VAL A C 1
ATOM 915 O O . VAL A 1 115 ? -7.209 0.626 9.279 1.00 95.75 115 VAL A O 1
ATOM 918 N N . TRP A 1 116 ? -9.162 1.713 9.180 1.00 94.75 116 TRP A N 1
ATOM 919 C CA . TRP A 1 116 ? -8.714 2.867 9.957 1.00 94.75 116 TRP A CA 1
ATOM 920 C C . TRP A 1 116 ? -8.255 2.492 11.373 1.00 94.75 116 TRP A C 1
ATOM 922 O O . TRP A 1 116 ? -7.254 3.019 11.852 1.00 94.75 116 TRP A O 1
ATOM 932 N N . LEU A 1 117 ? -8.908 1.522 12.018 1.00 93.44 117 LEU A N 1
ATOM 933 C CA . LEU A 1 117 ? -8.504 0.988 13.325 1.00 93.44 117 LEU A CA 1
ATOM 934 C C . LEU A 1 117 ? -7.146 0.251 13.312 1.00 93.44 117 LEU A C 1
ATOM 936 O O . LEU A 1 117 ? -6.674 -0.136 14.376 1.00 93.44 117 LEU A O 1
ATOM 940 N N . GLN A 1 118 ? -6.507 0.056 12.148 1.00 94.56 118 GLN A N 1
ATOM 941 C CA . GLN A 1 118 ? -5.119 -0.431 12.044 1.00 94.56 118 GLN A CA 1
ATOM 942 C C . GLN A 1 118 ? -4.070 0.697 12.034 1.00 94.56 118 GLN A C 1
ATOM 944 O O . GLN A 1 118 ? -2.874 0.422 11.956 1.00 94.56 118 GLN A O 1
ATOM 949 N N . THR A 1 119 ? -4.507 1.958 12.056 1.00 93.19 119 THR A N 1
ATOM 950 C CA . THR A 1 119 ? -3.646 3.151 12.069 1.00 93.19 119 THR A CA 1
ATOM 951 C C . THR A 1 119 ? -3.421 3.630 13.500 1.00 93.19 119 THR A C 1
ATOM 953 O O . THR A 1 119 ? -4.295 3.422 14.340 1.00 93.19 119 THR A O 1
ATOM 956 N N . ASP A 1 120 ? -2.319 4.335 13.779 1.00 90.69 120 ASP A N 1
ATOM 957 C CA . ASP A 1 120 ? -2.064 4.876 15.125 1.00 90.69 120 ASP A CA 1
ATOM 958 C C . ASP A 1 120 ? -3.230 5.757 15.637 1.00 90.69 120 ASP A C 1
ATOM 960 O O . ASP A 1 120 ? -3.717 5.493 16.736 1.00 90.69 120 ASP A O 1
ATOM 964 N N . PRO A 1 121 ? -3.806 6.701 14.850 1.00 89.19 121 PRO A N 1
ATOM 965 C C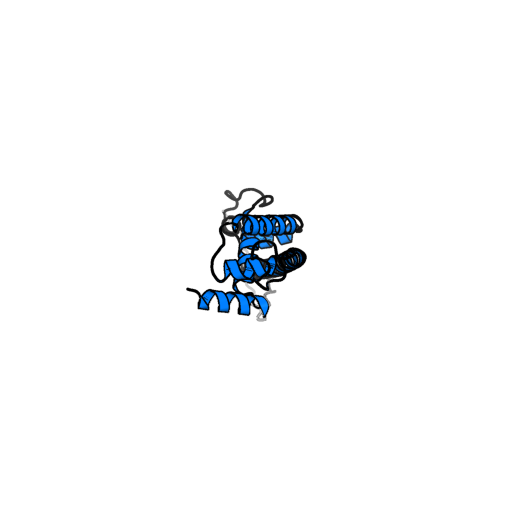A . PRO A 1 121 ? -4.986 7.460 15.283 1.00 89.19 121 PRO A CA 1
ATOM 966 C C . PRO A 1 121 ? -6.222 6.592 15.554 1.00 89.19 121 PRO A C 1
ATOM 968 O O . PRO A 1 121 ? -7.028 6.922 16.425 1.00 89.19 121 PRO A O 1
ATOM 971 N N . GLY A 1 122 ? -6.388 5.493 14.812 1.00 89.62 122 GLY A N 1
ATOM 972 C CA . GLY A 1 122 ? -7.482 4.546 15.016 1.00 89.62 122 GLY A CA 1
ATOM 973 C C . GLY A 1 122 ? -7.316 3.705 16.275 1.00 89.62 122 GLY A C 1
ATOM 974 O O . GLY A 1 122 ? -8.274 3.522 17.028 1.00 89.62 122 GLY A O 1
ATOM 975 N N . PHE A 1 123 ? -6.093 3.253 16.536 1.00 87.69 123 PHE A N 1
ATOM 976 C CA . PHE A 1 123 ? -5.718 2.553 17.757 1.00 87.69 123 PHE A CA 1
ATOM 977 C C . PHE A 1 123 ? -5.890 3.466 18.981 1.00 87.69 123 PHE A C 1
ATOM 979 O O . PHE A 1 123 ? -6.607 3.108 19.915 1.00 87.69 123 PHE A O 1
ATOM 986 N N . ASP A 1 124 ? -5.352 4.687 18.941 1.00 88.06 124 ASP A N 1
ATOM 987 C CA . ASP A 1 124 ? -5.514 5.686 20.004 1.00 88.06 124 ASP A CA 1
ATOM 988 C C . ASP A 1 124 ? -6.996 5.984 20.283 1.00 88.06 124 ASP A C 1
ATOM 990 O O . ASP A 1 124 ? -7.431 6.014 21.436 1.00 88.06 124 ASP A O 1
ATOM 994 N N . TRP A 1 125 ? -7.815 6.136 19.236 1.00 87.56 125 TRP A N 1
ATOM 995 C CA . TRP A 1 125 ? -9.258 6.343 19.377 1.00 87.56 125 TRP A CA 1
ATOM 996 C C . TRP A 1 125 ? -9.995 5.123 19.941 1.00 87.56 125 TRP A C 1
ATOM 998 O O . TRP A 1 125 ? -11.039 5.292 20.582 1.00 87.56 125 TRP A O 1
ATOM 1008 N N . LEU A 1 126 ? -9.496 3.899 19.731 1.00 86.56 126 LEU A N 1
ATOM 1009 C CA . LEU A 1 126 ? -10.099 2.674 20.263 1.00 86.56 126 LEU A CA 1
ATOM 1010 C C . LEU A 1 126 ? -10.023 2.629 21.798 1.00 86.56 126 LEU A C 1
ATOM 1012 O O . LEU A 1 126 ? -11.022 2.272 22.428 1.00 86.56 126 LEU A O 1
ATOM 1016 N N . TYR A 1 127 ? -8.892 3.059 22.374 1.00 86.38 127 TYR A N 1
ATOM 1017 C CA . TYR A 1 127 ? -8.639 3.073 23.825 1.00 86.38 127 TYR A CA 1
ATOM 1018 C C . TYR A 1 127 ? -8.822 4.446 24.498 1.00 86.38 127 TYR A C 1
ATOM 1020 O O . TYR A 1 127 ? -8.732 4.537 25.725 1.00 86.38 127 TYR A O 1
ATOM 1028 N N . ALA A 1 128 ? -9.108 5.507 23.737 1.00 86.62 128 ALA A N 1
ATOM 1029 C CA . ALA A 1 128 ? -9.479 6.814 24.279 1.00 86.62 128 ALA A CA 1
ATOM 1030 C C . ALA A 1 128 ? -10.662 6.709 25.258 1.00 86.62 128 ALA A C 1
ATOM 1032 O O . ALA A 1 128 ? -11.611 5.945 25.042 1.00 86.62 128 ALA A O 1
ATOM 1033 N N . SER A 1 129 ? -10.638 7.508 26.331 1.00 84.81 129 SER A N 1
ATOM 1034 C CA . SER A 1 129 ? -11.765 7.548 27.263 1.00 84.81 129 SER A CA 1
ATOM 1035 C C . SER A 1 129 ? -13.007 8.133 26.570 1.00 84.81 129 SER A C 1
ATOM 1037 O O . SER A 1 129 ? -12.876 8.962 25.664 1.00 84.81 129 SER A O 1
ATOM 1039 N N . PRO A 1 130 ? -14.233 7.769 26.992 1.00 81.06 130 PRO A N 1
ATOM 1040 C CA . PRO A 1 130 ? -15.456 8.312 26.392 1.00 81.06 130 PRO A CA 1
ATOM 1041 C C . PRO A 1 130 ? -15.552 9.846 26.430 1.00 81.06 130 PRO A C 1
ATOM 1043 O O . PRO A 1 130 ? -16.282 10.428 25.637 1.00 81.06 130 PRO A O 1
ATOM 1046 N N . GLU A 1 131 ? -14.819 10.490 27.341 1.00 80.38 131 GLU A N 1
ATOM 1047 C CA . GLU A 1 131 ? -14.786 11.943 27.541 1.00 80.38 131 GLU A CA 1
ATOM 1048 C C . GLU A 1 131 ? -13.833 12.666 26.572 1.00 80.38 131 GLU A C 1
ATOM 1050 O O . GLU A 1 131 ? -14.043 13.842 26.281 1.00 80.38 131 GLU A O 1
ATOM 1055 N N . THR A 1 132 ? -12.800 11.985 26.058 1.00 77.69 132 THR A N 1
ATOM 1056 C CA . THR A 1 132 ? -11.829 12.548 25.097 1.00 77.69 132 THR A CA 1
ATOM 1057 C C . THR A 1 132 ? -12.028 12.046 23.665 1.00 77.69 132 THR A C 1
ATOM 1059 O O . THR A 1 132 ? -11.378 12.535 22.739 1.00 77.69 132 THR A O 1
ATOM 1062 N N . ARG A 1 133 ? -12.929 11.079 23.460 1.00 77.94 133 ARG A N 1
ATOM 1063 C CA . ARG A 1 133 ? -13.202 10.461 22.161 1.00 77.94 133 ARG A CA 1
ATOM 1064 C C . ARG A 1 133 ? -13.905 11.434 21.206 1.00 77.94 133 ARG A C 1
ATOM 1066 O O . ARG A 1 133 ? -15.104 11.682 21.318 1.00 77.94 133 ARG A O 1
ATOM 1073 N N . ASN A 1 134 ? -13.158 11.945 20.229 1.00 69.75 134 ASN A N 1
ATOM 1074 C CA . ASN A 1 134 ? -13.689 12.792 19.157 1.00 69.75 134 ASN A CA 1
ATOM 1075 C C . ASN A 1 134 ? -14.718 12.014 18.291 1.00 69.75 134 ASN A C 1
ATOM 1077 O O . ASN A 1 134 ? -14.592 10.787 18.174 1.00 69.75 134 ASN A O 1
ATOM 1081 N N . PRO A 1 135 ? -15.723 12.670 17.671 1.00 58.72 135 PRO A N 1
ATOM 1082 C CA . PRO A 1 135 ? -16.677 11.997 16.790 1.00 58.72 135 PRO A CA 1
ATOM 1083 C C . PRO A 1 135 ? -16.016 11.293 15.594 1.00 58.72 135 PRO A C 1
ATOM 1085 O O . PRO A 1 135 ? -14.921 11.653 15.183 1.00 58.72 135 PRO A O 1
ATOM 1088 N N . SER A 1 136 ? -16.741 10.291 15.085 1.00 58.75 136 SER A N 1
ATOM 1089 C CA . SER A 1 136 ? -16.452 9.315 14.015 1.00 58.75 136 SER A CA 1
ATOM 1090 C C . SER A 1 136 ? -15.295 9.591 13.023 1.00 58.75 136 SER A C 1
ATOM 1092 O O . SER A 1 136 ? -15.156 10.717 12.551 1.00 58.75 136 SER A O 1
ATOM 1094 N N . PRO A 1 137 ? -14.559 8.559 12.552 1.00 63.16 137 PRO A N 1
ATOM 1095 C CA . PRO A 1 137 ? -13.279 8.709 11.839 1.00 63.16 137 PRO A CA 1
ATOM 1096 C C . PRO A 1 137 ? -13.357 9.138 10.364 1.00 63.16 137 PRO A C 1
ATOM 1098 O O . PRO A 1 137 ? -12.434 8.867 9.604 1.00 63.16 137 PRO A O 1
ATOM 1101 N N . ALA A 1 138 ? -14.469 9.738 9.942 1.00 59.06 138 ALA A N 1
ATOM 1102 C CA . ALA A 1 138 ? -15.004 9.648 8.580 1.00 59.06 138 ALA A CA 1
ATOM 1103 C C . ALA A 1 138 ? -14.105 10.160 7.433 1.00 59.06 138 ALA A C 1
ATOM 1105 O O . ALA A 1 138 ? -14.397 9.857 6.283 1.00 59.06 138 ALA A O 1
ATOM 1106 N N . GLU A 1 139 ? -13.050 10.928 7.723 1.00 61.16 139 GLU A N 1
ATOM 1107 C CA . GLU A 1 139 ? -12.213 11.622 6.730 1.00 61.16 139 GLU A CA 1
ATOM 1108 C C . GLU A 1 139 ? -10.710 11.557 7.092 1.00 61.16 139 GLU A C 1
ATOM 1110 O O . GLU A 1 139 ? -9.976 12.542 7.015 1.00 61.16 139 GLU A O 1
ATOM 1115 N N . SER A 1 140 ? -10.223 10.398 7.552 1.00 66.56 140 SER A N 1
ATOM 1116 C CA . SER A 1 140 ? -8.811 10.211 7.919 1.00 66.56 140 SER A CA 1
ATOM 1117 C C . SER A 1 140 ? -7.979 9.607 6.780 1.00 66.56 140 SER A C 1
ATOM 1119 O O . SER A 1 140 ? -8.066 8.411 6.487 1.00 66.56 140 SER A O 1
ATOM 1121 N N . THR A 1 141 ? -7.079 10.411 6.201 1.00 84.94 141 THR A N 1
ATOM 1122 C CA . THR A 1 141 ? -6.083 9.976 5.194 1.00 84.94 141 THR A CA 1
ATOM 1123 C C . THR A 1 141 ? -5.136 8.881 5.704 1.00 84.94 141 THR A C 1
ATOM 1125 O O . THR A 1 141 ? -4.499 8.185 4.912 1.00 84.94 141 THR A O 1
ATOM 1128 N N . SER A 1 142 ? -5.067 8.668 7.023 1.00 90.56 142 SER A N 1
ATOM 1129 C CA . SER A 1 142 ? -4.308 7.584 7.652 1.00 90.56 142 SER A CA 1
ATOM 1130 C C . SER A 1 142 ? -4.748 6.198 7.170 1.00 90.56 142 SER A C 1
ATOM 1132 O O . SER A 1 142 ? -3.893 5.328 7.010 1.00 90.56 142 SER A O 1
ATOM 1134 N N . ALA A 1 143 ? -6.043 5.989 6.890 1.00 93.69 143 ALA A N 1
ATOM 1135 C CA . ALA A 1 143 ? -6.540 4.716 6.360 1.00 93.69 143 ALA A CA 1
ATOM 1136 C C . ALA A 1 143 ? -5.947 4.433 4.969 1.00 93.69 143 ALA A C 1
ATOM 1138 O O . ALA A 1 143 ? -5.351 3.377 4.748 1.00 93.69 143 ALA A O 1
ATOM 1139 N N . SER A 1 144 ? -6.019 5.412 4.064 1.00 95.50 144 SER A N 1
ATOM 1140 C CA . SER A 1 144 ? -5.423 5.337 2.727 1.00 95.50 144 SER A CA 1
ATOM 1141 C C . SER A 1 144 ? -3.904 5.177 2.787 1.00 95.50 144 SER A C 1
ATOM 1143 O O . SER A 1 144 ? -3.359 4.330 2.083 1.00 95.50 144 SER A O 1
ATOM 1145 N N . LYS A 1 145 ? -3.205 5.881 3.691 1.00 95.75 145 LYS A N 1
ATOM 1146 C CA . LYS A 1 145 ? -1.762 5.673 3.898 1.00 95.75 145 LYS A CA 1
ATOM 1147 C C . LYS A 1 145 ? -1.431 4.240 4.340 1.00 95.75 145 LYS A C 1
ATOM 1149 O O . LYS A 1 145 ? -0.508 3.648 3.789 1.00 95.75 145 LYS A O 1
ATOM 1154 N N . TRP A 1 146 ? -2.169 3.667 5.288 1.00 96.56 146 TRP A N 1
ATOM 1155 C CA . TRP A 1 146 ? -1.920 2.294 5.745 1.00 96.56 146 TRP A CA 1
ATOM 1156 C C . TRP A 1 146 ? -2.124 1.273 4.618 1.00 96.56 146 TRP A C 1
ATOM 1158 O O . TRP A 1 146 ? -1.320 0.356 4.442 1.00 96.56 146 TRP A O 1
ATOM 1168 N N . VAL A 1 147 ? -3.151 1.471 3.783 1.00 97.88 147 VAL A N 1
ATOM 1169 C CA . VAL A 1 147 ? -3.360 0.654 2.579 1.00 97.88 147 VAL A CA 1
ATOM 1170 C C . VAL A 1 147 ? -2.246 0.870 1.549 1.00 97.88 147 VAL A C 1
ATOM 1172 O O . VAL A 1 147 ? -1.796 -0.105 0.952 1.00 97.88 147 VAL A O 1
ATOM 1175 N N . TYR A 1 148 ? -1.751 2.097 1.367 1.00 98.25 148 TYR A N 1
ATOM 1176 C CA . TYR A 1 148 ? -0.607 2.404 0.501 1.00 98.25 148 TYR A CA 1
ATOM 1177 C C . TYR A 1 148 ? 0.654 1.651 0.951 1.00 98.25 148 TYR A C 1
ATOM 1179 O O . TYR A 1 148 ? 1.241 0.924 0.151 1.00 98.25 148 TYR A O 1
ATOM 1187 N N . ASP A 1 149 ? 1.013 1.703 2.237 1.00 97.50 149 ASP A N 1
ATOM 1188 C CA . ASP A 1 149 ? 2.171 0.973 2.780 1.00 97.50 149 ASP A CA 1
ATOM 1189 C C . ASP A 1 149 ? 2.015 -0.561 2.571 1.00 97.50 149 ASP A C 1
ATOM 1191 O O . ASP A 1 149 ? 2.969 -1.299 2.288 1.00 97.50 149 ASP A O 1
ATOM 1195 N N . PHE A 1 150 ? 0.773 -1.056 2.608 1.00 97.19 150 PHE A N 1
ATOM 1196 C CA . PHE A 1 150 ? 0.401 -2.445 2.317 1.00 97.19 150 PHE A CA 1
ATOM 1197 C C . PHE A 1 150 ? 0.449 -2.821 0.813 1.00 97.19 150 PHE A C 1
ATOM 1199 O O . PHE A 1 150 ? 0.561 -4.010 0.475 1.00 97.19 150 PHE A O 1
ATOM 1206 N N . VAL A 1 151 ? 0.387 -1.836 -0.095 1.00 98.25 151 VAL A N 1
ATOM 1207 C CA . VAL A 1 151 ? 0.684 -1.983 -1.535 1.00 98.25 151 VAL A CA 1
ATOM 1208 C C . VAL A 1 151 ? 2.193 -1.962 -1.782 1.00 98.25 151 VAL A C 1
ATOM 1210 O O . VAL A 1 151 ? 2.688 -2.830 -2.498 1.00 98.25 151 VAL A O 1
ATOM 1213 N N . ILE A 1 152 ? 2.938 -1.044 -1.161 1.00 97.94 152 ILE A N 1
ATOM 1214 C CA . ILE A 1 152 ? 4.399 -0.949 -1.325 1.00 97.94 152 ILE A CA 1
ATOM 1215 C C . ILE A 1 152 ? 5.096 -2.229 -0.842 1.00 97.94 152 ILE A C 1
ATOM 1217 O O . ILE A 1 152 ? 5.867 -2.823 -1.590 1.00 97.94 152 ILE A O 1
ATOM 1221 N N . SER A 1 153 ? 4.724 -2.767 0.324 1.00 97.06 153 SER A N 1
ATOM 1222 C CA . SER A 1 153 ? 5.225 -4.074 0.803 1.00 97.06 153 SER A CA 1
ATOM 1223 C C . SER A 1 153 ? 4.879 -5.263 -0.115 1.00 97.06 153 SER A C 1
ATOM 1225 O O . SER A 1 153 ? 5.542 -6.305 -0.087 1.00 97.06 153 SER A O 1
ATOM 1227 N N . ARG A 1 154 ? 3.858 -5.131 -0.975 1.00 96.81 154 ARG A N 1
ATOM 1228 C CA . ARG A 1 154 ? 3.576 -6.098 -2.050 1.00 96.81 154 ARG A CA 1
ATOM 1229 C C . ARG A 1 154 ? 4.444 -5.900 -3.272 1.00 96.81 154 ARG A C 1
ATOM 1231 O O . ARG A 1 154 ? 4.760 -6.909 -3.888 1.00 96.81 154 ARG A O 1
ATOM 1238 N N . ALA A 1 155 ? 4.785 -4.665 -3.630 1.00 96.88 155 ALA A N 1
ATOM 1239 C CA . ALA A 1 155 ? 5.729 -4.381 -4.704 1.00 96.88 155 ALA A CA 1
ATOM 1240 C C . ALA A 1 155 ? 7.136 -4.876 -4.333 1.00 96.88 155 ALA A C 1
ATOM 1242 O O . ALA A 1 155 ? 7.759 -5.566 -5.135 1.00 96.88 155 ALA A O 1
ATOM 1243 N N . ASP A 1 156 ? 7.571 -4.633 -3.093 1.00 96.19 156 ASP A N 1
ATOM 1244 C CA . ASP A 1 156 ? 8.823 -5.139 -2.510 1.00 96.19 156 ASP A CA 1
ATOM 1245 C C . ASP A 1 156 ? 8.931 -6.674 -2.592 1.00 96.19 156 ASP A C 1
ATOM 1247 O O . ASP A 1 156 ? 9.876 -7.235 -3.137 1.00 96.19 156 ASP A O 1
ATOM 1251 N N . SER A 1 157 ? 7.892 -7.389 -2.156 1.00 94.94 157 SER A N 1
ATOM 1252 C CA . SER A 1 157 ? 7.875 -8.860 -2.188 1.00 94.94 157 SER A CA 1
ATOM 1253 C C . SER A 1 157 ? 7.469 -9.476 -3.542 1.00 94.94 157 SER A C 1
ATOM 1255 O O . SER A 1 157 ? 7.365 -10.704 -3.663 1.00 94.94 157 SER A O 1
ATOM 1257 N N . TRP A 1 158 ? 7.223 -8.670 -4.583 1.00 96.31 158 TRP A N 1
ATOM 1258 C CA . TRP A 1 158 ? 6.744 -9.166 -5.877 1.00 96.31 158 TRP A CA 1
ATOM 1259 C C . TRP A 1 158 ? 7.859 -9.770 -6.730 1.00 96.31 158 TRP A C 1
ATOM 1261 O O . TRP A 1 158 ? 8.977 -9.270 -6.779 1.00 96.31 158 TRP A O 1
ATOM 1271 N N . SER A 1 159 ? 7.569 -10.820 -7.505 1.00 94.69 159 SER A N 1
ATOM 1272 C CA . SER A 1 159 ? 8.597 -11.392 -8.378 1.00 94.69 159 SER A CA 1
ATOM 1273 C C . SER A 1 159 ? 8.051 -12.101 -9.612 1.00 94.69 159 SER A C 1
ATOM 1275 O O . SER A 1 159 ? 7.332 -13.098 -9.521 1.00 94.69 159 SER A O 1
ATOM 1277 N N . ASN A 1 160 ? 8.513 -11.687 -10.794 1.00 94.75 160 ASN A N 1
ATOM 1278 C CA . ASN A 1 160 ? 8.308 -12.424 -12.041 1.00 94.75 160 ASN A CA 1
ATOM 1279 C C . ASN A 1 160 ? 9.600 -12.532 -12.880 1.00 94.75 160 ASN A C 1
ATOM 1281 O O . ASN A 1 160 ? 10.684 -12.129 -12.457 1.00 94.75 160 ASN A O 1
ATOM 1285 N N . LYS A 1 161 ? 9.504 -13.118 -14.083 1.00 95.25 161 LYS A N 1
ATOM 1286 C CA . LYS A 1 161 ? 10.656 -13.298 -14.984 1.00 95.25 161 LYS A CA 1
ATOM 1287 C C . LYS A 1 161 ? 11.252 -11.967 -15.475 1.00 95.25 161 LYS A C 1
ATOM 1289 O O . LYS A 1 161 ? 12.459 -11.920 -15.697 1.00 95.25 161 LYS A O 1
ATOM 1294 N N . ALA A 1 162 ? 10.437 -10.927 -15.664 1.00 92.69 162 ALA A N 1
ATOM 1295 C CA . ALA A 1 162 ? 10.888 -9.614 -16.120 1.00 92.69 162 ALA A CA 1
ATOM 1296 C C . ALA A 1 162 ? 11.650 -8.882 -15.005 1.00 92.69 162 ALA A C 1
ATOM 1298 O O . ALA A 1 162 ? 12.828 -8.584 -15.190 1.00 92.69 162 ALA A O 1
ATOM 1299 N N . VAL A 1 163 ? 11.034 -8.736 -13.828 1.00 93.69 163 VAL A N 1
ATOM 1300 C CA . VAL A 1 163 ? 11.622 -8.089 -12.641 1.00 93.69 163 VAL A CA 1
ATOM 1301 C C . VAL A 1 163 ? 12.914 -8.781 -12.204 1.00 93.69 163 VAL A C 1
ATOM 1303 O O . VAL A 1 163 ? 13.949 -8.129 -12.141 1.00 93.69 163 VAL A O 1
ATOM 1306 N N . ARG A 1 164 ? 12.948 -10.118 -12.061 1.00 95.06 164 ARG A N 1
ATOM 1307 C CA . ARG A 1 164 ? 14.202 -10.832 -11.716 1.00 95.06 164 ARG A CA 1
ATOM 1308 C C . ARG A 1 164 ? 15.328 -10.626 -12.734 1.00 95.06 164 ARG A C 1
ATOM 1310 O O . ARG A 1 164 ? 16.498 -10.610 -12.367 1.00 95.06 164 ARG A O 1
ATOM 1317 N N . ARG A 1 165 ? 14.994 -10.490 -14.022 1.00 93.00 165 ARG A N 1
ATOM 1318 C CA . ARG A 1 165 ? 15.959 -10.199 -15.099 1.00 93.00 165 ARG A CA 1
ATOM 1319 C C . ARG A 1 165 ? 16.406 -8.735 -15.091 1.00 93.00 165 ARG A C 1
ATOM 1321 O O . ARG A 1 165 ? 17.502 -8.448 -15.565 1.00 93.00 165 ARG A O 1
ATOM 1328 N N . TYR A 1 166 ? 15.568 -7.816 -14.623 1.00 92.12 166 TYR A N 1
ATOM 1329 C CA . TYR A 1 166 ? 15.938 -6.420 -14.421 1.00 92.12 166 TYR A CA 1
ATOM 1330 C C . TYR A 1 166 ? 16.890 -6.293 -13.231 1.00 92.12 166 TYR A C 1
ATOM 1332 O O . TYR A 1 166 ? 18.037 -5.916 -13.437 1.00 92.12 166 TYR A O 1
ATOM 1340 N N . LEU A 1 167 ? 16.466 -6.738 -12.043 1.00 92.31 167 LEU A N 1
ATOM 1341 C CA . LEU A 1 167 ? 17.240 -6.656 -10.800 1.00 92.31 167 LEU A CA 1
ATOM 1342 C C . LEU A 1 167 ? 18.623 -7.298 -10.934 1.00 92.31 167 LEU A C 1
ATOM 1344 O O . LEU A 1 167 ? 19.618 -6.677 -10.586 1.00 92.31 167 LEU A O 1
ATOM 1348 N N . ARG A 1 168 ? 18.715 -8.489 -11.548 1.00 92.44 168 ARG A N 1
ATOM 1349 C CA . ARG A 1 168 ? 20.014 -9.134 -11.793 1.00 92.44 168 ARG A CA 1
ATOM 1350 C C . ARG A 1 168 ? 20.939 -8.283 -12.677 1.00 92.44 168 ARG A C 1
ATOM 1352 O O . ARG A 1 168 ? 22.112 -8.157 -12.358 1.00 92.44 168 ARG A O 1
ATOM 1359 N N . ARG A 1 169 ? 20.416 -7.684 -13.757 1.00 89.75 169 ARG A N 1
ATOM 1360 C CA . ARG A 1 169 ? 21.196 -6.784 -14.632 1.00 89.75 169 ARG A CA 1
ATOM 1361 C C . ARG A 1 169 ? 21.581 -5.480 -13.935 1.00 89.75 169 ARG A C 1
ATOM 1363 O O . ARG A 1 169 ? 22.562 -4.876 -14.342 1.00 89.75 169 ARG A O 1
ATOM 1370 N N . ALA A 1 170 ? 20.803 -5.024 -12.953 1.00 87.00 170 ALA A N 1
ATOM 1371 C CA . ALA A 1 170 ? 21.152 -3.869 -12.134 1.00 87.00 170 ALA A CA 1
ATOM 1372 C C . ALA A 1 170 ? 22.334 -4.217 -11.218 1.00 87.00 170 ALA A C 1
ATOM 1374 O O . ALA A 1 170 ? 23.400 -3.643 -11.392 1.00 87.00 170 ALA A O 1
ATOM 1375 N N . SER A 1 171 ? 22.220 -5.291 -10.427 1.00 86.19 171 SER A N 1
ATOM 1376 C CA . SER A 1 171 ? 23.289 -5.783 -9.537 1.00 86.19 171 SER A CA 1
ATOM 1377 C C . SER A 1 171 ? 24.580 -6.248 -10.235 1.00 86.19 171 SER A C 1
ATOM 1379 O O . SER A 1 171 ? 25.554 -6.574 -9.570 1.00 86.19 171 SER A O 1
ATOM 1381 N N . GLU A 1 172 ? 24.576 -6.362 -11.566 1.00 88.62 172 GLU A N 1
ATOM 1382 C CA . GLU A 1 172 ? 25.750 -6.680 -12.396 1.00 88.62 172 GLU A CA 1
ATOM 1383 C C . GLU A 1 172 ? 26.505 -5.413 -12.869 1.00 88.62 172 GLU A C 1
ATOM 1385 O O . GLU A 1 172 ? 27.523 -5.543 -13.552 1.00 88.62 172 GLU A O 1
ATOM 1390 N N . ARG A 1 173 ? 25.999 -4.203 -12.573 1.00 79.94 173 ARG A N 1
ATOM 1391 C CA . ARG A 1 173 ? 26.542 -2.908 -13.040 1.00 79.94 173 ARG A CA 1
ATOM 1392 C C . ARG A 1 173 ? 27.075 -1.990 -11.935 1.00 79.94 173 ARG A C 1
ATOM 1394 O O . ARG A 1 173 ? 27.751 -1.022 -12.285 1.00 79.94 173 ARG A O 1
ATOM 1401 N N . ASP A 1 174 ? 26.792 -2.312 -10.676 1.00 65.75 174 ASP A N 1
ATOM 1402 C CA . ASP A 1 174 ? 27.256 -1.600 -9.477 1.00 65.75 174 ASP A CA 1
ATOM 1403 C C . ASP A 1 174 ? 28.530 -2.250 -8.896 1.00 65.75 174 ASP A C 1
ATOM 1405 O O . ASP A 1 174 ? 29.413 -1.492 -8.431 1.00 65.75 174 ASP A O 1
#

Sequence (174 aa):
MPHGWCIVATAVKGICRFAPTCEMTTAMEPLELEKVIAFVADRIARKIAYKVMLDLRKMPCTMSGDDSGLSNVWEEICVQVQYEESHCWDIYEQMIRDLVESYVDELPIELYNAVWLQTDPGFDWLYASPETRNPSPAESTSASKWVYDFVISRADSWSNKAVRRYLRRASERD

Organism: Pirellula staleyi (strain ATCC 27377 / DSM 6068 / ICPB 4128) (NCBI:txid530564)

Secondary structure (DSSP, 8-state):
-------------S---PPPP-----PPPHHHHHHHHHHHHHHHHHHHHHHHHHHHTTSBP-SS-TTS---BHHHHHHHHHHT---TTHHHHHHHHHHHHHHHHHTS-HHHHHHHHTTSHHHHHHHHS-TTT--S--TT-HHHHHHHHHHHHHHHHT---HHHHHHHHHHTTT-

Radius of gyration: 28.19 Å; chains: 1; bounding box: 65×45×87 Å

pLDDT: mean 82.15, std 19.89, range [33.0, 98.5]

Foldseek 3Di:
DDDDDDDDDDDDDDDDPDDPDPPPPPPPPVVNVLVVLQVLLVVLLVVLLVVLLVVQQVAADDPPDPVLQDGGRLLVLLLCLQPNPDPCNVVVLVSLLVSLVVSLLPDDLSSNLSLLCVFPVNVCLVPDDPVPRDDDPNDDCRSSVSSSVSNSVCSNVDDDPSSVVNNVVVVVPD